Protein AF-A0A4Y4XNU8-F1 (afdb_monomer_lite)

Sequence (114 aa):
LEMPCKYNVHPRMVGTRMIPKKSDACMLHFYADEKPWKHFGYPYSKEWHQVAFKTSFDSLVFEDLVGKIETFTELNNHNKKSFFEFLNTRLNKKFLIQYVLFKVFKKLESFCLR

InterPro domains:
  IPR029044 Nucleotide-diphospho-sugar transferases [G3DSA:3.90.550.10] (1-60)
  IPR029044 Nucleotide-diphospho-sugar transferases [SSF53448] (2-52)

Secondary structure (DSSP, 8-state):
-PPPGGGSB-GGGBTBTTB-SGGG-S-B---TT--TTT-TTSTTHHHHHHHHTTSTTHHHHHHHHHHHHHHHHHHH---HHHHHHHHHHHS-HHHHHHHHHHHHHHHHHHHHT-

Structure (mmCIF, N/CA/C/O backbone):
data_AF-A0A4Y4XNU8-F1
#
_entry.id   AF-A0A4Y4XNU8-F1
#
loop_
_atom_site.group_PDB
_atom_site.id
_atom_site.type_symbol
_atom_site.label_atom_id
_atom_site.label_alt_id
_atom_site.label_comp_id
_atom_site.label_asym_id
_atom_site.label_entity_id
_atom_site.label_seq_id
_atom_site.pdbx_PDB_ins_code
_atom_site.Cartn_x
_atom_site.Cartn_y
_atom_site.Cartn_z
_atom_site.occupancy
_atom_site.B_iso_or_equiv
_atom_site.auth_seq_id
_atom_site.auth_comp_id
_atom_site.auth_asym_id
_atom_site.auth_atom_id
_atom_site.pdbx_PDB_model_num
ATOM 1 N N . LEU A 1 1 ? 17.653 -18.239 -21.115 1.00 81.06 1 LEU A N 1
ATOM 2 C CA . LEU A 1 1 ? 16.820 -17.068 -21.469 1.00 81.06 1 LEU A CA 1
ATOM 3 C C . LEU A 1 1 ? 16.877 -16.106 -20.290 1.00 81.06 1 LEU A C 1
ATOM 5 O O . LEU A 1 1 ? 16.626 -16.560 -19.180 1.00 81.06 1 LEU A O 1
ATOM 9 N N . GLU A 1 2 ? 17.238 -14.842 -20.497 1.00 88.75 2 GLU A N 1
ATOM 10 C CA . GLU A 1 2 ? 17.243 -13.834 -19.425 1.00 88.75 2 GLU A CA 1
ATOM 11 C C . GLU A 1 2 ? 15.947 -13.020 -19.458 1.00 88.75 2 GLU A C 1
ATOM 13 O O . GLU A 1 2 ? 15.485 -12.607 -20.523 1.00 88.75 2 GLU A O 1
ATOM 18 N N . MET A 1 3 ? 15.332 -12.818 -18.291 1.00 90.38 3 MET A N 1
ATOM 19 C CA . MET A 1 3 ? 14.084 -12.068 -18.179 1.00 90.38 3 MET A CA 1
ATOM 20 C C . MET A 1 3 ? 14.376 -10.560 -18.131 1.00 90.38 3 MET A C 1
ATOM 22 O O . MET A 1 3 ? 15.192 -10.133 -17.313 1.00 90.38 3 MET A O 1
ATOM 26 N N . PRO A 1 4 ? 13.691 -9.728 -18.939 1.00 92.94 4 PRO A N 1
ATOM 27 C CA . PRO A 1 4 ? 13.858 -8.280 -18.879 1.00 92.94 4 PRO A CA 1
ATOM 28 C C . PRO A 1 4 ? 13.557 -7.712 -17.485 1.00 92.94 4 PRO A C 1
ATOM 30 O O . PRO A 1 4 ? 12.560 -8.083 -16.861 1.00 92.94 4 PRO A O 1
ATOM 33 N N . CYS A 1 5 ? 14.356 -6.739 -17.035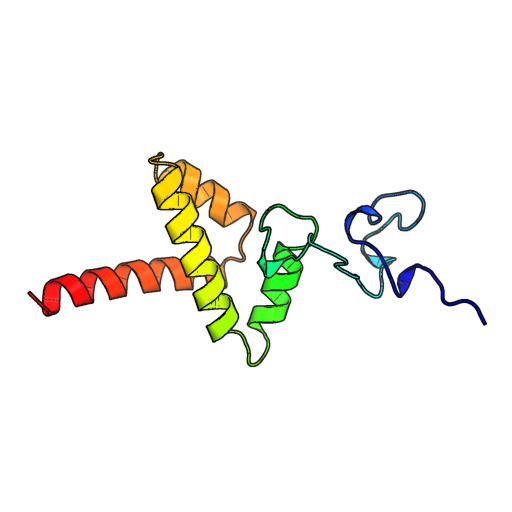 1.00 90.75 5 CYS A N 1
ATOM 3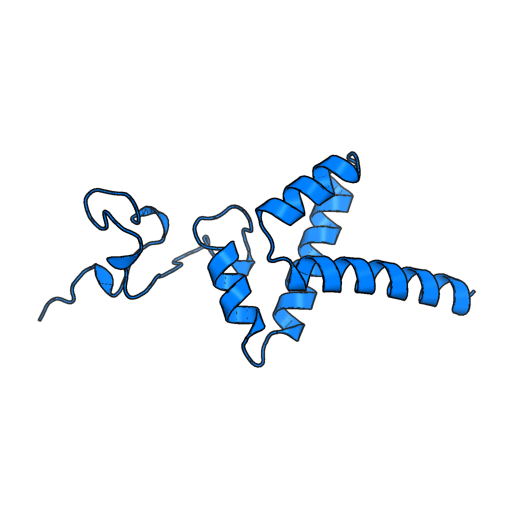4 C CA . CYS A 1 5 ? 14.235 -6.143 -15.698 1.00 90.75 5 CYS A CA 1
ATOM 35 C C . CYS A 1 5 ? 12.845 -5.552 -15.402 1.00 90.75 5 CYS A C 1
ATOM 37 O O . CYS A 1 5 ? 12.425 -5.537 -14.247 1.00 90.75 5 CYS A O 1
ATOM 39 N N . LYS A 1 6 ? 12.085 -5.147 -16.434 1.00 94.50 6 LYS A N 1
ATOM 40 C CA . LYS A 1 6 ? 10.708 -4.641 -16.303 1.00 94.50 6 LYS A CA 1
ATOM 41 C C . LYS A 1 6 ? 9.735 -5.606 -15.613 1.00 94.50 6 LYS A C 1
ATOM 43 O O . LYS A 1 6 ? 8.701 -5.158 -15.122 1.00 94.50 6 LYS A O 1
ATOM 48 N N . TYR A 1 7 ? 10.040 -6.903 -15.572 1.00 95.56 7 TYR A N 1
ATOM 49 C CA . TYR A 1 7 ? 9.217 -7.929 -14.919 1.00 95.56 7 TYR A CA 1
ATOM 50 C C . TYR A 1 7 ? 9.632 -8.230 -13.471 1.00 95.56 7 TYR A C 1
ATOM 52 O O . TYR A 1 7 ? 9.030 -9.086 -12.835 1.00 95.56 7 TYR A O 1
ATOM 60 N N . ASN A 1 8 ? 10.646 -7.546 -12.941 1.00 95.12 8 ASN A N 1
ATOM 61 C CA . ASN A 1 8 ? 11.122 -7.721 -11.570 1.00 95.12 8 ASN A CA 1
ATOM 62 C C . ASN A 1 8 ? 11.748 -6.409 -11.064 1.00 95.12 8 ASN A C 1
ATOM 64 O O . ASN A 1 8 ? 12.939 -6.332 -10.762 1.00 95.12 8 ASN A O 1
ATOM 68 N N . VAL A 1 9 ? 10.959 -5.331 -11.064 1.00 95.62 9 VAL A N 1
ATOM 69 C CA . VAL A 1 9 ? 11.457 -3.978 -10.796 1.00 95.62 9 VAL A CA 1
ATOM 70 C C . VAL A 1 9 ? 11.439 -3.692 -9.304 1.00 95.62 9 VAL A C 1
ATOM 72 O O . VAL A 1 9 ? 10.383 -3.685 -8.673 1.00 95.62 9 VAL A O 1
ATOM 75 N N . HIS A 1 10 ? 12.594 -3.356 -8.742 1.00 93.88 10 HIS A N 1
ATOM 76 C CA . HIS A 1 10 ? 12.628 -2.775 -7.409 1.00 93.88 10 HIS A CA 1
ATOM 77 C C . HIS A 1 10 ? 12.017 -1.355 -7.432 1.00 93.88 10 HIS A C 1
ATOM 79 O O . HIS A 1 10 ? 12.407 -0.560 -8.291 1.00 93.88 10 HIS A O 1
ATOM 85 N N . PRO A 1 11 ? 11.101 -0.984 -6.511 1.00 94.38 11 PRO A N 1
ATOM 86 C CA . PRO A 1 11 ? 10.356 0.280 -6.567 1.00 94.38 11 PRO A CA 1
ATOM 87 C C . PRO A 1 11 ? 11.210 1.547 -6.716 1.00 94.38 11 PRO A C 1
ATOM 89 O O . PRO A 1 11 ? 10.806 2.477 -7.413 1.00 94.38 11 PRO A O 1
ATOM 92 N N . ARG A 1 12 ? 12.413 1.579 -6.126 1.00 92.38 12 ARG A N 1
ATOM 93 C CA . ARG A 1 12 ? 13.354 2.712 -6.256 1.00 92.38 12 ARG A CA 1
ATOM 94 C C . ARG A 1 12 ? 13.988 2.858 -7.642 1.00 92.38 12 ARG A C 1
ATOM 96 O O . ARG A 1 12 ? 14.572 3.898 -7.921 1.00 92.38 12 ARG A O 1
ATOM 103 N N . MET A 1 13 ? 13.898 1.845 -8.502 1.00 94.56 13 MET A N 1
ATOM 104 C CA . MET A 1 13 ? 14.463 1.918 -9.852 1.00 94.56 13 MET A CA 1
ATOM 105 C C . MET A 1 13 ? 13.551 2.657 -10.825 1.00 94.56 13 MET A C 1
ATOM 107 O O . MET A 1 13 ? 14.011 3.049 -11.898 1.00 94.56 13 MET A O 1
ATOM 111 N N . VAL A 1 14 ? 12.282 2.874 -10.474 1.00 95.31 14 VAL A N 1
ATOM 112 C CA . VAL A 1 14 ? 11.371 3.636 -11.326 1.00 95.31 14 VAL A CA 1
ATOM 113 C C . VAL A 1 14 ? 11.731 5.121 -11.285 1.00 95.31 14 VAL A C 1
ATOM 115 O O . VAL A 1 14 ? 11.876 5.702 -10.214 1.00 95.31 14 VAL A O 1
ATOM 118 N N . GLY A 1 15 ? 11.863 5.732 -12.460 1.00 94.69 15 GLY A N 1
ATOM 119 C CA . GLY A 1 15 ? 12.390 7.085 -12.647 1.00 94.69 15 GLY A CA 1
ATOM 120 C C . GLY A 1 15 ? 13.911 7.135 -12.826 1.00 94.69 15 GLY A C 1
ATOM 121 O O . GLY A 1 15 ? 14.461 8.211 -13.041 1.00 94.69 15 GLY A O 1
ATOM 122 N N . THR A 1 16 ? 14.605 5.995 -12.757 1.00 95.19 16 THR A N 1
ATOM 123 C CA . THR A 1 16 ? 16.048 5.909 -13.043 1.00 95.19 16 THR A CA 1
ATOM 124 C C . THR A 1 16 ? 16.300 5.574 -14.512 1.00 95.19 16 THR A C 1
ATOM 126 O O . THR A 1 16 ? 15.383 5.219 -15.248 1.00 95.19 16 THR A O 1
ATOM 129 N N . ARG A 1 17 ? 17.568 5.587 -14.945 1.00 93.88 17 ARG A N 1
ATOM 130 C CA . ARG A 1 17 ? 17.956 5.169 -16.304 1.00 93.88 17 ARG A CA 1
ATOM 131 C C . ARG A 1 17 ? 17.484 3.751 -16.665 1.00 93.88 17 ARG A C 1
ATOM 133 O O . ARG A 1 17 ? 17.253 3.491 -17.840 1.00 93.88 17 ARG A O 1
ATOM 140 N N . MET A 1 18 ? 17.348 2.848 -15.688 1.00 91.50 18 MET A N 1
ATOM 141 C CA . MET A 1 18 ? 16.913 1.469 -15.950 1.00 91.50 18 MET A CA 1
ATOM 142 C C . MET A 1 18 ? 15.414 1.352 -16.228 1.00 91.50 18 MET A C 1
ATOM 144 O O . MET A 1 18 ? 15.022 0.540 -17.057 1.00 91.50 18 MET A O 1
ATOM 148 N N . ILE A 1 19 ? 14.587 2.148 -15.548 1.00 96.62 19 ILE A N 1
ATOM 149 C CA . ILE A 1 19 ? 13.129 2.186 -15.723 1.00 96.62 19 ILE A CA 1
ATOM 150 C C . ILE A 1 19 ? 12.721 3.667 -15.747 1.00 96.62 19 ILE A C 1
ATOM 152 O O . ILE A 1 19 ? 12.342 4.210 -14.707 1.00 96.62 19 ILE A O 1
ATOM 156 N N . PRO A 1 20 ? 12.849 4.359 -16.894 1.00 95.19 20 PRO A N 1
ATOM 157 C CA . PRO A 1 20 ? 12.694 5.815 -16.952 1.00 95.19 20 PRO A CA 1
ATOM 158 C C . PRO A 1 20 ? 11.278 6.289 -16.635 1.00 95.19 20 PRO A C 1
ATOM 160 O O . PRO A 1 20 ? 11.099 7.337 -16.012 1.00 95.19 20 PRO A O 1
ATOM 163 N N . LYS A 1 21 ? 10.261 5.526 -17.044 1.00 96.06 21 LYS A N 1
ATOM 164 C CA . LYS A 1 21 ? 8.854 5.864 -16.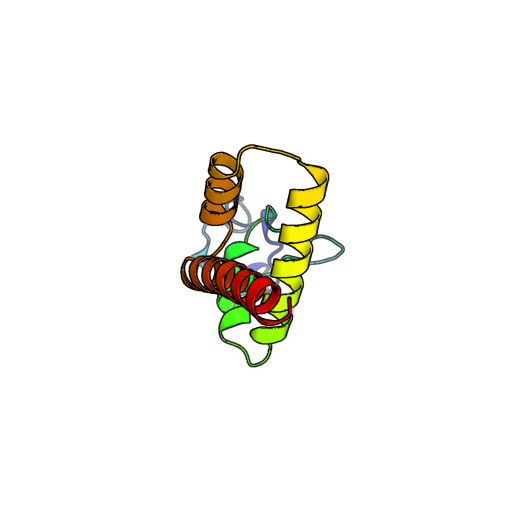821 1.00 96.06 21 LYS A CA 1
ATOM 165 C C . LYS A 1 21 ? 8.165 4.789 -15.996 1.00 96.06 21 LYS A C 1
ATOM 167 O O . LYS A 1 21 ? 8.480 3.606 -16.078 1.00 96.06 21 LYS A O 1
ATOM 172 N N . LYS A 1 22 ? 7.131 5.192 -15.253 1.00 93.62 22 LYS A N 1
ATOM 173 C CA . LYS A 1 22 ? 6.261 4.259 -14.516 1.00 93.62 22 LYS A CA 1
ATOM 174 C C . LYS A 1 22 ? 5.606 3.218 -15.431 1.00 93.62 22 LYS A C 1
ATOM 176 O O . LYS A 1 22 ? 5.444 2.080 -15.014 1.00 93.62 22 LYS A O 1
ATOM 181 N N . SER A 1 23 ? 5.282 3.591 -16.671 1.00 95.12 23 SER A N 1
ATOM 182 C CA . SER A 1 23 ? 4.748 2.683 -17.698 1.00 95.12 23 SER A CA 1
ATOM 183 C C . SER A 1 23 ? 5.716 1.575 -18.112 1.00 95.12 23 SER A C 1
ATOM 185 O O . SER A 1 23 ? 5.283 0.579 -18.683 1.00 95.12 23 SER A O 1
ATOM 187 N N . ASP A 1 24 ? 7.011 1.744 -17.843 1.00 95.69 24 ASP A N 1
ATOM 188 C CA . ASP A 1 24 ? 8.046 0.809 -18.279 1.00 95.69 24 ASP A CA 1
ATOM 189 C C . ASP A 1 24 ? 8.216 -0.348 -17.280 1.00 95.69 24 ASP A C 1
ATOM 191 O O . ASP A 1 24 ? 8.830 -1.359 -17.613 1.00 95.69 24 ASP A O 1
ATOM 195 N N . ALA A 1 25 ? 7.649 -0.233 -16.071 1.00 96.50 25 ALA A N 1
ATOM 196 C CA . ALA A 1 25 ? 7.593 -1.307 -15.084 1.00 96.50 25 ALA A CA 1
ATOM 197 C C . ALA A 1 25 ? 6.322 -2.150 -15.268 1.00 96.50 25 ALA A C 1
ATOM 199 O O . ALA A 1 25 ? 5.208 -1.654 -15.120 1.00 96.50 25 ALA A O 1
ATOM 200 N N . CYS A 1 26 ? 6.489 -3.447 -15.529 1.00 95.31 26 CYS A N 1
ATOM 201 C CA . CYS A 1 26 ? 5.381 -4.401 -15.604 1.00 95.31 26 CYS A CA 1
ATOM 202 C C . CYS A 1 26 ? 5.040 -4.993 -14.229 1.00 95.31 26 CYS A C 1
ATOM 204 O O . CYS A 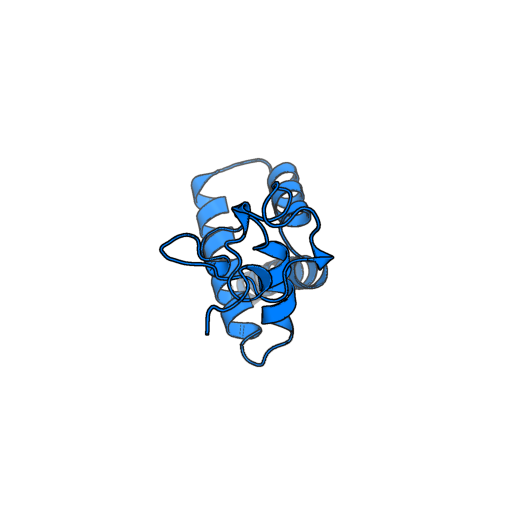1 26 ? 3.876 -5.260 -13.940 1.00 95.31 26 CYS A O 1
ATOM 206 N N . MET A 1 27 ? 6.050 -5.220 -13.388 1.00 95.44 27 MET A N 1
ATOM 207 C CA . MET A 1 27 ? 5.886 -5.803 -12.058 1.00 95.44 27 MET A CA 1
ATOM 208 C C . MET A 1 27 ? 6.848 -5.142 -11.077 1.00 95.44 27 MET A C 1
ATOM 210 O O . MET A 1 27 ? 8.040 -5.014 -11.358 1.00 95.44 27 MET A O 1
ATOM 214 N N . LEU A 1 28 ? 6.319 -4.759 -9.914 1.00 95.75 28 LEU A N 1
ATOM 215 C CA . LEU A 1 28 ? 7.109 -4.274 -8.790 1.00 95.75 28 LEU A CA 1
ATOM 216 C C . LEU A 1 28 ? 7.402 -5.420 -7.825 1.00 95.75 28 LEU A C 1
ATOM 218 O O . LEU A 1 28 ? 6.486 -6.119 -7.391 1.00 95.75 28 LEU A O 1
ATOM 222 N N . HIS A 1 29 ? 8.664 -5.561 -7.443 1.00 94.69 29 HIS A N 1
ATOM 223 C CA . HIS A 1 29 ? 9.107 -6.510 -6.435 1.00 94.69 29 HIS A CA 1
ATOM 224 C C . HIS A 1 29 ? 9.588 -5.764 -5.188 1.00 94.69 29 HIS A C 1
ATOM 226 O O . HIS A 1 29 ? 10.678 -5.195 -5.142 1.00 94.69 29 HIS A O 1
ATOM 232 N N . PHE A 1 30 ? 8.752 -5.789 -4.151 1.00 93.75 30 PHE A N 1
ATOM 233 C CA . PHE A 1 30 ? 9.074 -5.272 -2.822 1.00 93.75 30 PHE A CA 1
ATOM 234 C C . PHE A 1 30 ? 9.898 -6.319 -2.050 1.00 93.75 30 PHE A C 1
ATOM 236 O O . PHE A 1 30 ? 9.325 -7.145 -1.330 1.00 93.75 30 PHE A O 1
ATOM 243 N N . TYR A 1 31 ? 11.222 -6.354 -2.241 1.00 86.44 31 TYR A N 1
ATOM 244 C CA . TYR A 1 31 ? 12.107 -7.330 -1.581 1.00 86.44 31 TYR A CA 1
ATOM 245 C C . TYR A 1 31 ? 12.506 -6.890 -0.156 1.00 86.44 31 TYR A C 1
ATOM 247 O O . TYR A 1 31 ? 12.380 -5.723 0.206 1.00 86.44 31 TYR A O 1
ATOM 255 N N . ALA A 1 32 ? 12.950 -7.851 0.668 1.00 86.88 32 ALA A N 1
ATOM 256 C CA . ALA A 1 32 ? 13.403 -7.639 2.053 1.00 86.88 32 ALA A CA 1
ATOM 257 C C . ALA A 1 32 ? 12.387 -6.881 2.936 1.00 86.88 32 ALA A C 1
ATOM 259 O O . ALA A 1 32 ? 11.182 -7.150 2.851 1.00 86.88 32 ALA A O 1
ATOM 260 N N . ASP A 1 33 ? 12.874 -5.987 3.799 1.00 85.38 33 ASP A N 1
ATOM 261 C CA . ASP A 1 33 ? 12.089 -5.249 4.792 1.00 85.38 33 ASP A CA 1
ATOM 262 C C . ASP A 1 33 ? 11.304 -4.074 4.220 1.00 85.38 33 ASP A C 1
ATOM 264 O O . ASP A 1 33 ? 10.418 -3.548 4.889 1.00 85.38 33 ASP A O 1
ATOM 268 N N . GLU A 1 34 ? 11.543 -3.712 2.961 1.00 84.44 34 GLU A N 1
ATOM 269 C CA . GLU A 1 34 ? 10.912 -2.580 2.281 1.00 84.44 34 GLU A CA 1
ATOM 270 C C . GLU A 1 34 ? 9.486 -2.922 1.813 1.00 84.44 34 GLU A C 1
ATOM 272 O O . GLU A 1 34 ? 9.086 -2.722 0.664 1.00 84.44 34 GLU A O 1
ATOM 277 N N . LYS A 1 35 ? 8.699 -3.494 2.729 1.00 89.62 35 LYS A N 1
ATOM 278 C CA . LYS A 1 35 ? 7.336 -3.935 2.477 1.00 89.62 35 LYS A CA 1
ATOM 279 C C . LYS A 1 35 ? 6.368 -2.755 2.524 1.00 89.62 35 LYS A C 1
ATOM 281 O O . LYS A 1 35 ? 6.365 -2.002 3.504 1.00 89.62 35 LYS A O 1
ATOM 286 N N . PRO A 1 36 ? 5.474 -2.628 1.533 1.00 88.25 36 PRO A N 1
ATOM 287 C CA . PRO A 1 36 ? 4.562 -1.497 1.452 1.00 88.25 36 PRO A CA 1
ATOM 288 C C . PRO A 1 36 ? 3.547 -1.483 2.597 1.00 88.25 36 PRO A C 1
ATOM 290 O O . PRO A 1 36 ? 3.223 -0.406 3.089 1.00 88.25 36 PRO A O 1
ATOM 293 N N . TRP A 1 37 ? 3.146 -2.658 3.097 1.00 84.75 37 TRP A N 1
ATOM 294 C CA . TRP A 1 37 ? 2.317 -2.777 4.298 1.00 84.75 37 TRP A CA 1
ATOM 295 C C . TRP A 1 37 ? 3.052 -2.364 5.578 1.00 84.75 37 TRP A C 1
ATOM 297 O O . TRP A 1 37 ? 2.403 -1.988 6.541 1.00 84.75 37 TRP A O 1
ATOM 307 N N . LYS A 1 38 ? 4.392 -2.382 5.623 1.00 83.12 38 LYS A N 1
ATOM 308 C CA . LYS A 1 38 ? 5.172 -1.922 6.788 1.00 83.12 38 LYS A CA 1
ATOM 309 C C . LYS A 1 38 ? 5.467 -0.419 6.750 1.00 83.12 38 LYS A C 1
ATOM 311 O O . LYS A 1 38 ? 5.467 0.226 7.795 1.00 83.12 38 LYS A O 1
ATOM 316 N N . HIS A 1 39 ? 5.707 0.142 5.562 1.00 80.75 39 HIS A N 1
ATOM 317 C CA . HIS A 1 39 ? 6.241 1.497 5.398 1.00 80.75 39 HIS A CA 1
ATOM 318 C C . HIS A 1 39 ? 5.380 2.363 4.465 1.00 80.75 39 HIS A C 1
ATOM 320 O O . HIS A 1 39 ? 5.572 2.382 3.249 1.00 80.75 39 HIS A O 1
ATOM 326 N N . PHE A 1 40 ? 4.492 3.188 5.031 1.00 74.88 40 PHE A N 1
ATOM 327 C CA . PHE A 1 40 ? 3.634 4.111 4.264 1.00 74.88 40 PHE A CA 1
ATOM 328 C C . PHE A 1 40 ? 4.393 5.129 3.407 1.00 74.88 40 PHE A C 1
ATOM 330 O O . PHE A 1 40 ? 3.843 5.667 2.447 1.00 74.88 40 PHE A O 1
ATOM 337 N N . GLY A 1 41 ? 5.627 5.457 3.794 1.00 76.69 41 GLY A N 1
ATOM 338 C CA . GLY A 1 41 ? 6.457 6.421 3.076 1.00 76.69 41 GLY A CA 1
ATOM 339 C C . GLY A 1 41 ? 7.316 5.835 1.971 1.00 76.69 41 GLY A C 1
ATOM 340 O O . GLY A 1 41 ? 7.969 6.594 1.260 1.00 76.69 41 GLY A O 1
ATOM 341 N N . TYR A 1 42 ? 7.319 4.515 1.825 1.00 87.12 42 TYR A N 1
ATOM 342 C CA . TYR A 1 42 ? 8.133 3.848 0.828 1.00 87.12 42 TYR A CA 1
ATOM 343 C C . TYR A 1 42 ? 7.536 4.025 -0.589 1.00 87.12 42 TYR A C 1
ATOM 345 O O . TYR A 1 42 ? 6.310 4.140 -0.725 1.00 87.12 42 TYR A O 1
ATOM 353 N N . PRO A 1 43 ? 8.362 4.100 -1.656 1.00 89.75 43 PRO A N 1
ATOM 354 C CA . PRO A 1 43 ? 7.868 4.228 -3.023 1.00 89.75 43 PRO A CA 1
ATOM 355 C C . PRO A 1 43 ? 6.821 3.166 -3.363 1.00 89.75 43 PRO A C 1
ATOM 357 O O . PRO A 1 43 ? 6.988 1.993 -3.042 1.00 89.75 43 PRO A O 1
ATOM 360 N N . TYR A 1 44 ? 5.750 3.581 -4.039 1.00 91.06 44 TYR A N 1
ATOM 361 C CA . TYR A 1 44 ? 4.635 2.721 -4.451 1.00 91.06 44 TYR A CA 1
ATOM 362 C C . TYR A 1 44 ? 3.821 2.073 -3.320 1.00 91.06 44 TYR A C 1
ATOM 364 O O . TYR A 1 44 ? 2.898 1.308 -3.608 1.00 91.06 44 TYR A O 1
ATOM 372 N N . SER A 1 45 ? 4.068 2.402 -2.044 1.00 88.00 45 SER A N 1
ATOM 373 C CA . SER A 1 45 ? 3.231 1.909 -0.943 1.00 88.00 45 SER A CA 1
ATOM 374 C C . SER A 1 45 ? 1.777 2.333 -1.103 1.00 88.00 45 SER A C 1
ATOM 376 O O . SER A 1 45 ? 0.873 1.532 -0.888 1.00 88.00 45 SER A O 1
ATOM 378 N N . LYS A 1 46 ? 1.516 3.572 -1.531 1.00 86.38 46 LYS A N 1
ATOM 379 C CA . LYS A 1 46 ? 0.149 4.061 -1.761 1.00 86.38 46 LYS A CA 1
ATOM 380 C C . LYS A 1 46 ? -0.584 3.226 -2.813 1.00 86.38 46 LYS A C 1
ATOM 382 O O . LYS A 1 46 ? -1.714 2.803 -2.574 1.00 86.38 46 LYS A O 1
ATOM 387 N N . GLU A 1 47 ? 0.053 2.975 -3.951 1.00 89.62 47 GLU A N 1
ATOM 388 C CA . GLU A 1 47 ? -0.481 2.139 -5.026 1.00 89.62 47 GLU A CA 1
ATOM 389 C C . GLU A 1 47 ? -0.698 0.697 -4.573 1.00 89.62 47 GLU A C 1
ATOM 391 O O . GLU A 1 47 ? -1.742 0.119 -4.872 1.00 89.62 47 GLU A O 1
ATOM 396 N N . TRP A 1 48 ? 0.236 0.135 -3.803 1.00 91.06 48 TRP A N 1
ATOM 397 C CA . TRP A 1 48 ? 0.082 -1.208 -3.255 1.00 91.06 48 TRP A CA 1
ATOM 398 C C . TRP A 1 48 ? -1.170 -1.311 -2.377 1.00 91.06 48 TRP A C 1
ATOM 400 O O . TRP A 1 48 ? -2.001 -2.184 -2.612 1.00 91.06 48 TRP A O 1
ATOM 410 N N . HIS A 1 49 ? -1.382 -0.367 -1.449 1.00 86.56 49 HIS A N 1
ATOM 411 C CA . HIS A 1 49 ? -2.597 -0.349 -0.626 1.00 86.56 49 HIS A CA 1
ATOM 412 C C . HIS A 1 49 ? -3.858 -0.188 -1.483 1.00 86.56 49 HIS A C 1
ATOM 414 O O . HIS A 1 49 ? -4.847 -0.879 -1.261 1.00 86.56 49 HIS A O 1
ATOM 420 N N . GLN A 1 50 ? -3.841 0.689 -2.494 1.00 88.12 50 GLN A N 1
ATOM 421 C CA . GLN A 1 50 ? -4.979 0.862 -3.407 1.00 88.12 50 GLN A CA 1
ATOM 422 C C . GLN A 1 50 ? -5.372 -0.431 -4.127 1.00 88.12 50 GLN A C 1
ATOM 424 O O . GLN A 1 50 ? -6.561 -0.640 -4.367 1.00 88.12 50 GLN A O 1
ATOM 429 N N . VAL A 1 51 ? -4.399 -1.268 -4.487 1.00 90.88 51 VAL A N 1
ATOM 430 C CA . VAL A 1 51 ? -4.654 -2.585 -5.080 1.00 90.88 51 VAL A CA 1
ATOM 431 C C . VAL A 1 51 ? -5.123 -3.570 -4.012 1.00 90.88 51 VAL A C 1
ATOM 433 O O . VAL A 1 51 ? -6.116 -4.256 -4.233 1.00 90.88 51 VAL A O 1
ATOM 436 N N . ALA A 1 52 ? -4.489 -3.593 -2.838 1.00 89.75 52 ALA A N 1
ATOM 437 C CA . ALA A 1 52 ? -4.838 -4.499 -1.745 1.00 89.75 52 ALA A CA 1
ATOM 438 C C . ALA A 1 52 ? -6.295 -4.319 -1.267 1.00 89.75 52 ALA A C 1
ATOM 440 O O . ALA A 1 52 ? -7.004 -5.304 -1.079 1.00 89.75 52 ALA A O 1
ATOM 441 N N . PHE A 1 53 ? -6.796 -3.078 -1.209 1.00 87.06 53 PHE A N 1
ATOM 442 C CA . PHE A 1 53 ? -8.200 -2.754 -0.892 1.00 87.06 53 PHE A CA 1
ATOM 443 C C . PHE A 1 53 ? -9.232 -3.208 -1.937 1.00 87.06 53 PHE A C 1
ATOM 445 O O . PHE A 1 53 ? -10.432 -3.027 -1.730 1.00 87.06 53 PHE A O 1
ATOM 452 N N . LYS A 1 54 ? -8.790 -3.733 -3.083 1.00 90.00 54 LYS A N 1
ATOM 453 C CA . LYS A 1 54 ? -9.660 -4.340 -4.103 1.00 90.00 54 LYS A CA 1
ATOM 454 C C . LYS A 1 54 ? -9.656 -5.868 -4.038 1.00 90.00 54 LYS A C 1
ATOM 456 O O . LYS A 1 54 ? -10.298 -6.504 -4.865 1.00 90.00 54 LYS A O 1
ATOM 461 N N . THR A 1 55 ? -8.903 -6.449 -3.108 1.00 91.56 55 THR A N 1
ATOM 462 C CA . THR A 1 55 ? -8.822 -7.898 -2.901 1.00 91.56 55 THR A CA 1
ATOM 463 C C . THR A 1 55 ? -9.739 -8.330 -1.759 1.00 91.56 55 THR A C 1
ATOM 465 O O . THR A 1 55 ? -10.247 -7.493 -1.019 1.00 91.56 55 THR A O 1
ATOM 468 N N . SER A 1 56 ? -9.895 -9.640 -1.562 1.00 94.31 56 SER A N 1
ATOM 469 C CA . SER A 1 56 ? -10.591 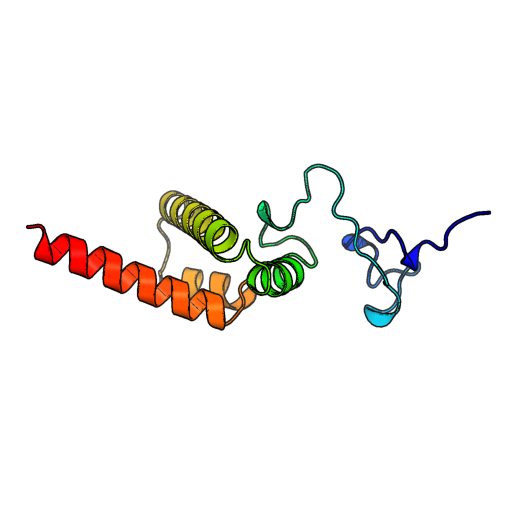-10.217 -0.403 1.00 94.31 56 SER A CA 1
ATOM 470 C C . SER A 1 56 ? -9.883 -9.978 0.939 1.00 94.31 56 SER A C 1
ATOM 472 O O . SER A 1 56 ? -10.409 -10.361 1.977 1.00 94.31 56 SER A O 1
ATOM 474 N N . PHE A 1 57 ? -8.686 -9.384 0.934 1.00 89.88 57 PHE A N 1
ATOM 475 C CA . PHE A 1 57 ? -7.919 -9.052 2.138 1.00 89.88 57 PHE A CA 1
ATOM 476 C C . PHE A 1 57 ? -8.132 -7.606 2.607 1.00 89.88 57 PHE A C 1
ATOM 478 O O . PHE A 1 57 ? -7.388 -7.125 3.459 1.00 89.88 57 PHE A O 1
ATOM 485 N N . ASP A 1 58 ? -9.112 -6.891 2.053 1.00 88.00 58 ASP A N 1
ATOM 486 C CA . ASP A 1 58 ? -9.363 -5.477 2.345 1.00 88.00 58 ASP A CA 1
ATOM 487 C C . ASP A 1 58 ? -9.497 -5.167 3.845 1.00 88.00 58 ASP A C 1
ATOM 489 O O . ASP A 1 58 ? -8.965 -4.163 4.314 1.00 88.00 58 ASP A O 1
ATOM 493 N N . SER A 1 59 ? -10.144 -6.056 4.594 1.00 89.31 59 SER A N 1
ATOM 494 C CA . SER A 1 59 ? -10.411 -5.915 6.024 1.00 89.31 59 SER A CA 1
ATOM 495 C C . SER A 1 59 ? -9.133 -6.080 6.848 1.00 89.31 59 SER A C 1
ATOM 497 O O . SER A 1 59 ? -8.836 -5.242 7.693 1.00 89.31 59 SER A O 1
ATOM 499 N N . LEU A 1 60 ? -8.297 -7.072 6.520 1.00 90.31 60 LEU A N 1
ATOM 500 C CA . LEU A 1 60 ? -6.994 -7.253 7.172 1.00 90.31 60 LEU A CA 1
ATOM 501 C C . LEU A 1 60 ? -6.054 -6.079 6.890 1.00 90.31 60 LEU A C 1
ATOM 503 O O . LEU A 1 60 ? -5.345 -5.611 7.777 1.00 90.31 60 LEU A O 1
ATOM 507 N N . VAL A 1 61 ? -6.064 -5.578 5.652 1.00 87.56 61 VAL A N 1
ATOM 508 C CA . VAL A 1 61 ? -5.300 -4.380 5.288 1.00 87.56 61 VAL A CA 1
ATOM 509 C C . VAL A 1 61 ? -5.828 -3.182 6.070 1.00 87.56 61 VAL A C 1
ATOM 511 O O . VAL A 1 61 ? -5.038 -2.395 6.577 1.00 87.56 61 VAL A O 1
ATOM 514 N N . PHE A 1 62 ? -7.147 -3.036 6.204 1.00 87.75 62 PHE A N 1
ATOM 515 C CA . PHE A 1 62 ? -7.733 -1.956 6.989 1.00 87.75 62 PHE A CA 1
ATOM 516 C C . PHE A 1 62 ? -7.253 -1.986 8.444 1.00 87.75 62 PHE A C 1
ATOM 518 O O . PHE A 1 62 ? -6.737 -0.977 8.927 1.00 87.75 62 PHE A O 1
ATOM 525 N N . GLU A 1 63 ? -7.373 -3.132 9.111 1.00 89.50 63 GLU A N 1
ATOM 526 C CA . GLU A 1 63 ? -6.975 -3.331 10.509 1.00 89.50 63 GLU A CA 1
ATOM 527 C C . GLU A 1 63 ? -5.483 -3.062 10.733 1.00 89.50 63 GLU A C 1
ATOM 529 O O . GLU A 1 63 ? -5.122 -2.306 11.638 1.00 89.50 63 GLU A O 1
ATOM 534 N N . ASP A 1 64 ? -4.615 -3.599 9.871 1.00 87.56 64 ASP A N 1
ATOM 535 C CA . ASP A 1 64 ? -3.167 -3.379 9.947 1.00 87.56 64 ASP A CA 1
ATOM 536 C C . ASP A 1 64 ? -2.808 -1.891 9.801 1.00 87.56 64 ASP A C 1
ATOM 538 O O . ASP A 1 64 ? -1.996 -1.356 10.566 1.00 87.56 64 ASP A O 1
ATOM 542 N N . LEU A 1 65 ? -3.446 -1.182 8.862 1.00 85.00 65 LEU A N 1
ATOM 543 C CA . LEU A 1 65 ? -3.200 0.249 8.685 1.00 85.00 65 LEU A CA 1
ATOM 544 C C . LEU A 1 65 ? -3.740 1.071 9.860 1.00 85.00 65 LEU A C 1
ATOM 546 O O . LEU A 1 65 ? -3.057 2.001 10.291 1.00 85.00 65 LEU A O 1
ATOM 550 N N . VAL A 1 66 ? -4.920 0.741 10.396 1.00 87.94 66 VAL A N 1
ATOM 551 C CA . VAL A 1 66 ? -5.469 1.382 11.604 1.00 87.94 66 VAL A CA 1
ATOM 552 C C . VAL A 1 66 ? -4.494 1.233 12.767 1.00 87.94 66 VAL A C 1
ATOM 554 O O . VAL A 1 66 ? -4.138 2.243 13.373 1.00 87.94 66 VAL A O 1
ATOM 557 N N . GLY A 1 67 ? -4.013 0.015 13.034 1.00 87.62 67 GLY A N 1
ATOM 558 C CA . GLY A 1 67 ? -3.079 -0.255 14.127 1.00 87.62 67 GLY A CA 1
ATOM 559 C C . GLY A 1 67 ? -1.812 0.590 14.018 1.00 87.62 67 GLY A C 1
ATOM 560 O O . GLY A 1 67 ? -1.438 1.279 14.964 1.00 87.62 67 GLY A O 1
ATOM 561 N N . LYS A 1 68 ? -1.202 0.651 12.829 1.00 84.12 68 LYS A N 1
ATOM 562 C CA . LYS A 1 68 ? -0.002 1.473 12.614 1.00 84.12 68 LYS A CA 1
ATOM 563 C C . LYS A 1 68 ? -0.247 2.971 12.781 1.00 84.12 68 LYS A C 1
ATOM 565 O O . LYS A 1 68 ? 0.621 3.682 13.286 1.00 84.12 68 LYS A O 1
ATOM 570 N N . ILE A 1 69 ? -1.396 3.465 12.327 1.00 84.06 69 ILE A N 1
ATOM 571 C CA . ILE A 1 69 ? -1.790 4.871 12.480 1.00 84.06 69 ILE A CA 1
ATOM 572 C C . ILE A 1 69 ? -1.991 5.196 13.963 1.00 84.06 69 ILE A C 1
ATOM 574 O O . ILE A 1 69 ? -1.525 6.246 14.411 1.00 84.06 69 ILE A O 1
ATOM 578 N N . GLU A 1 70 ? -2.641 4.313 14.726 1.00 84.38 70 GLU A N 1
ATOM 579 C CA . GLU A 1 70 ? -2.817 4.473 16.174 1.00 84.38 70 GLU A CA 1
ATOM 580 C C . GLU A 1 70 ? -1.450 4.480 16.887 1.00 84.38 70 GLU A C 1
ATOM 582 O O . GLU A 1 70 ? -1.158 5.460 17.573 1.00 84.38 70 GLU A O 1
ATOM 587 N N . THR A 1 71 ? -0.547 3.534 16.593 1.00 83.31 71 THR A N 1
ATOM 588 C CA . THR A 1 71 ? 0.831 3.533 17.132 1.00 83.31 71 THR A CA 1
ATOM 589 C C . THR A 1 71 ? 1.595 4.815 16.789 1.00 83.31 71 THR A C 1
ATOM 591 O O . THR A 1 71 ? 2.245 5.411 17.645 1.00 83.31 71 THR A O 1
ATOM 594 N N . PHE A 1 72 ? 1.515 5.290 15.542 1.00 76.75 72 PHE A N 1
ATOM 595 C CA . PHE A 1 72 ? 2.183 6.531 15.142 1.00 76.75 72 PHE A CA 1
ATOM 596 C C . PHE A 1 72 ? 1.607 7.759 15.860 1.00 76.75 72 PHE A C 1
ATOM 598 O O . PHE A 1 72 ? 2.351 8.689 16.172 1.00 76.75 72 PHE A O 1
ATOM 605 N N . THR A 1 73 ? 0.293 7.778 16.108 1.00 73.88 73 THR A N 1
ATOM 606 C CA . THR A 1 73 ? -0.389 8.872 16.816 1.00 73.88 73 THR A CA 1
ATOM 607 C C . THR A 1 73 ? 0.028 8.916 18.284 1.00 73.88 73 THR A C 1
ATOM 609 O O . THR A 1 73 ? 0.323 9.997 18.794 1.00 73.88 73 THR A O 1
ATOM 612 N N . GLU A 1 74 ? 0.086 7.757 18.943 1.00 70.06 74 GLU A N 1
ATOM 613 C CA . GLU A 1 74 ? 0.511 7.620 20.342 1.00 70.06 74 GLU A CA 1
ATOM 614 C C . GLU A 1 74 ? 1.951 8.097 20.548 1.00 70.06 74 GLU A C 1
ATOM 616 O O . GLU A 1 74 ? 2.229 8.823 21.500 1.00 70.06 74 GLU A O 1
ATOM 621 N N . LEU A 1 75 ? 2.848 7.766 19.615 1.00 61.12 75 LEU A N 1
ATOM 622 C CA . LEU A 1 75 ? 4.255 8.163 19.680 1.00 61.12 75 LEU A CA 1
ATOM 623 C C . LEU A 1 75 ? 4.489 9.658 19.414 1.00 61.12 75 LEU A C 1
ATOM 625 O O . LEU A 1 75 ? 5.473 10.204 19.906 1.00 61.12 75 LEU A O 1
ATOM 629 N N . ASN A 1 76 ? 3.630 10.324 18.633 1.00 61.41 76 ASN A N 1
ATOM 630 C CA . ASN A 1 76 ? 3.925 11.670 18.133 1.00 61.41 76 ASN A CA 1
ATOM 631 C C . ASN A 1 76 ? 3.198 12.826 18.823 1.00 61.41 76 ASN A C 1
ATOM 633 O O . ASN A 1 76 ? 3.555 13.952 18.529 1.00 61.41 76 ASN A O 1
ATOM 637 N N . ASN A 1 77 ? 2.214 12.620 19.706 1.00 58.00 77 ASN A N 1
ATOM 638 C CA . ASN A 1 77 ? 1.548 13.674 20.509 1.00 58.00 77 ASN A CA 1
ATOM 639 C C . ASN A 1 77 ? 1.285 15.030 19.789 1.00 58.00 77 ASN A C 1
ATOM 641 O O . ASN A 1 77 ? 1.350 16.106 20.388 1.00 58.00 77 ASN A O 1
ATOM 645 N N . HIS A 1 78 ? 1.032 14.998 18.475 1.00 60.94 78 HIS A N 1
ATOM 646 C CA . HIS A 1 78 ? 1.117 16.172 17.607 1.00 60.94 78 HIS A CA 1
ATOM 647 C C . HIS A 1 78 ? -0.235 16.562 17.010 1.00 60.94 78 HIS A C 1
ATOM 649 O O . HIS A 1 78 ? -1.170 15.771 16.882 1.00 60.94 78 HIS A O 1
ATOM 655 N N . ASN A 1 79 ? -0.293 17.843 16.644 1.00 73.88 79 ASN A N 1
ATOM 656 C CA . ASN A 1 79 ? -1.386 18.550 15.991 1.00 73.88 79 ASN A CA 1
ATOM 657 C C . ASN A 1 79 ? -2.203 17.656 15.032 1.00 73.88 79 ASN A C 1
ATOM 659 O O . ASN A 1 79 ? -1.720 17.202 13.995 1.00 73.88 79 ASN A O 1
ATOM 663 N N . LYS A 1 80 ? -3.490 17.463 15.352 1.00 76.06 80 LYS A N 1
ATOM 664 C CA . LYS A 1 80 ? -4.420 16.621 14.579 1.00 76.06 80 LYS A CA 1
ATOM 665 C C . LYS A 1 80 ? -4.495 17.011 13.097 1.00 76.06 80 LYS A C 1
ATOM 667 O O . LYS A 1 80 ? -4.708 16.140 12.257 1.00 76.06 80 LYS A O 1
ATOM 672 N N . LYS A 1 81 ? -4.309 18.297 12.771 1.00 80.38 81 LYS A N 1
ATOM 673 C CA . LYS A 1 81 ? -4.340 18.800 11.391 1.00 80.38 81 LYS A CA 1
ATOM 674 C C . LYS A 1 81 ? -3.147 18.295 10.580 1.00 80.38 81 LYS A C 1
ATOM 676 O O . LYS A 1 81 ? -3.356 17.707 9.524 1.00 80.38 81 LYS A O 1
ATOM 681 N N . SER A 1 82 ? -1.923 18.466 11.085 1.00 76.62 82 SER A N 1
ATOM 682 C CA . SER A 1 82 ? -0.715 18.023 10.373 1.00 76.62 82 SER A CA 1
ATOM 683 C C . SER A 1 82 ? -0.682 16.503 10.220 1.00 76.62 82 SER A C 1
ATOM 685 O O . SER A 1 82 ? -0.256 15.990 9.187 1.00 76.62 82 SER A O 1
ATOM 687 N N . PHE A 1 83 ? -1.205 15.773 11.208 1.00 79.00 83 PHE A N 1
ATOM 688 C CA . PHE A 1 83 ? -1.350 14.328 11.101 1.00 79.00 83 PHE A CA 1
ATOM 689 C C . PHE A 1 83 ? -2.350 13.920 10.014 1.00 79.00 83 PHE A C 1
ATOM 691 O O . PHE A 1 83 ? -2.055 13.055 9.192 1.00 79.00 83 PHE A O 1
ATOM 698 N N . PHE A 1 84 ? -3.514 14.568 9.955 1.00 81.56 84 PHE A N 1
ATOM 699 C CA . PHE A 1 84 ? -4.486 14.292 8.901 1.00 81.56 84 PHE A CA 1
ATOM 700 C C . PHE A 1 84 ? -3.944 14.641 7.507 1.00 81.56 84 PHE A C 1
ATOM 702 O O . PHE A 1 84 ? -4.137 13.875 6.564 1.00 81.56 84 PHE A O 1
ATOM 709 N N . GLU A 1 85 ? -3.213 15.749 7.368 1.00 83.56 85 GLU A N 1
ATOM 710 C CA . GLU A 1 85 ? -2.526 16.117 6.124 1.00 83.56 85 GLU A CA 1
ATOM 711 C C . GLU A 1 85 ? -1.488 15.059 5.722 1.00 83.56 85 GLU A C 1
ATOM 713 O O . GLU A 1 85 ? -1.476 14.610 4.572 1.00 83.56 85 GLU A O 1
ATOM 718 N N . PHE A 1 86 ? -0.686 14.573 6.675 1.00 79.88 86 PHE A N 1
ATOM 719 C CA . PHE A 1 86 ? 0.245 13.464 6.460 1.00 79.88 86 PHE A CA 1
ATOM 720 C C . PHE A 1 86 ? -0.479 12.212 5.947 1.00 79.88 86 PHE A C 1
ATOM 722 O O . PHE A 1 86 ? -0.094 11.658 4.913 1.00 79.88 86 PHE A O 1
ATOM 729 N N . LEU A 1 87 ? -1.565 11.802 6.604 1.00 80.38 87 LEU A N 1
ATOM 730 C CA . LEU A 1 87 ? -2.378 10.658 6.188 1.00 80.38 87 LEU A CA 1
ATOM 731 C C . LEU A 1 87 ? -2.965 10.854 4.782 1.00 80.38 87 LEU A C 1
ATOM 733 O O . LEU A 1 87 ? -2.878 9.951 3.951 1.00 80.38 87 LEU A O 1
ATOM 737 N N . ASN A 1 88 ? -3.490 12.040 4.474 1.00 82.94 88 ASN A N 1
ATOM 738 C CA . ASN A 1 88 ? -4.101 12.357 3.182 1.00 82.94 88 ASN A CA 1
ATOM 739 C C . ASN A 1 88 ? -3.107 12.276 2.008 1.00 82.94 88 ASN A C 1
ATOM 741 O O . ASN A 1 88 ? -3.477 11.881 0.899 1.00 82.94 88 ASN A O 1
ATOM 745 N N . THR A 1 89 ? -1.828 12.596 2.231 1.00 80.25 89 THR A N 1
ATOM 746 C CA . THR A 1 89 ? -0.807 12.451 1.177 1.00 80.25 89 THR A CA 1
ATOM 747 C C . THR A 1 89 ? -0.504 10.982 0.862 1.00 80.25 89 THR A C 1
ATOM 749 O O . THR A 1 89 ? -0.335 10.618 -0.309 1.00 80.25 89 THR A O 1
ATOM 752 N N . ARG A 1 90 ? -0.502 10.113 1.880 1.00 76.44 90 ARG A N 1
ATOM 753 C CA . ARG A 1 90 ? -0.029 8.721 1.776 1.00 76.44 90 ARG A CA 1
ATOM 754 C C . ARG A 1 90 ? -1.132 7.702 1.529 1.00 76.44 90 ARG A C 1
ATOM 756 O O . ARG A 1 90 ? -0.877 6.669 0.916 1.00 76.44 90 ARG A O 1
ATOM 763 N N . LEU A 1 91 ? -2.352 7.994 1.958 1.00 78.50 91 LEU A N 1
ATOM 764 C CA . LEU A 1 91 ? -3.484 7.081 1.868 1.00 78.50 91 LEU A CA 1
ATOM 765 C C . LEU A 1 91 ? -4.387 7.426 0.686 1.00 78.50 91 LEU A C 1
ATOM 767 O O . LEU A 1 91 ? -4.325 8.506 0.091 1.00 78.50 91 LEU A O 1
ATOM 771 N N . ASN A 1 92 ? -5.219 6.465 0.296 1.00 78.25 92 ASN A N 1
ATOM 772 C CA . ASN A 1 92 ? -6.286 6.724 -0.659 1.00 78.25 92 ASN A CA 1
ATOM 773 C C . ASN A 1 92 ? -7.497 7.354 0.065 1.00 78.25 92 ASN A C 1
ATOM 775 O O . ASN A 1 92 ? -7.688 7.158 1.266 1.00 78.25 92 ASN A O 1
ATOM 779 N N . LYS A 1 93 ? -8.326 8.111 -0.667 1.00 81.75 93 LYS A N 1
ATOM 780 C CA . LYS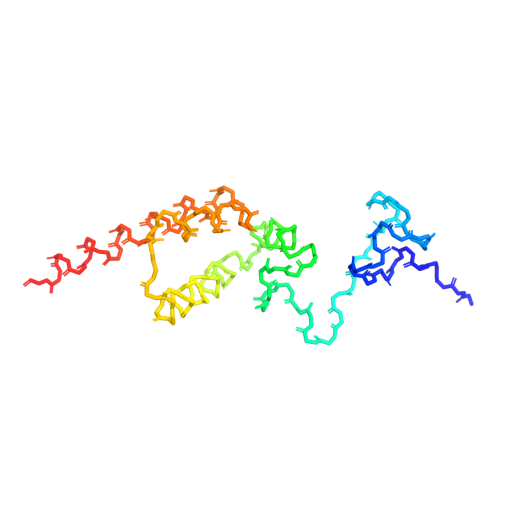 A 1 93 ? -9.470 8.830 -0.077 1.00 81.75 93 LYS A CA 1
ATOM 781 C C . LYS A 1 93 ? -10.515 7.890 0.540 1.00 81.75 93 LYS A C 1
ATOM 783 O O . LYS A 1 93 ? -11.065 8.221 1.583 1.00 81.75 93 LYS A O 1
ATOM 788 N N . LYS A 1 94 ? -10.763 6.724 -0.075 1.00 82.00 94 LYS A N 1
ATOM 789 C CA . LYS A 1 94 ? -11.720 5.720 0.429 1.00 82.00 94 LYS A CA 1
ATOM 790 C C . LYS A 1 94 ? -11.321 5.252 1.831 1.00 82.00 94 LYS A C 1
ATOM 792 O O . LYS A 1 94 ? -12.138 5.309 2.742 1.00 82.00 94 LYS A O 1
ATOM 797 N N . PHE A 1 95 ? -10.056 4.884 2.007 1.00 83.56 95 PHE A N 1
ATOM 798 C CA . PHE A 1 95 ? -9.497 4.476 3.288 1.00 83.56 95 PHE A CA 1
ATOM 799 C C . PHE A 1 95 ? -9.558 5.607 4.311 1.00 83.56 95 PHE A C 1
ATOM 801 O O . PHE A 1 95 ? -9.955 5.373 5.443 1.00 83.56 95 PHE A O 1
ATOM 808 N N . LEU A 1 96 ? -9.215 6.841 3.925 1.00 87.00 96 LEU A N 1
ATOM 809 C CA . LEU A 1 96 ? -9.263 7.976 4.849 1.00 87.00 96 LEU A CA 1
ATOM 810 C C . LEU A 1 96 ? -10.685 8.213 5.385 1.00 87.00 96 LEU A C 1
ATOM 812 O O . LEU A 1 96 ? -10.857 8.449 6.577 1.00 87.00 96 LEU A O 1
ATOM 816 N N . ILE A 1 97 ? -11.702 8.089 4.526 1.00 88.81 97 ILE A N 1
ATOM 817 C CA . ILE A 1 97 ? -13.114 8.162 4.929 1.00 88.81 97 ILE A CA 1
ATOM 818 C C . ILE A 1 97 ? -13.469 6.998 5.860 1.00 88.81 97 ILE A C 1
ATOM 820 O O . ILE A 1 97 ? -14.021 7.234 6.932 1.00 88.81 97 ILE A O 1
ATOM 824 N N . GLN A 1 98 ? -13.118 5.760 5.493 1.00 88.81 98 GLN A N 1
ATOM 825 C CA . GLN A 1 98 ? -13.356 4.577 6.332 1.00 88.81 98 GLN A CA 1
ATOM 826 C C . GLN A 1 98 ? -12.693 4.714 7.708 1.00 88.81 98 GLN A C 1
ATOM 828 O O . GLN A 1 98 ? -13.315 4.408 8.719 1.00 88.81 98 GLN A O 1
ATOM 833 N N . TYR A 1 99 ? -11.469 5.239 7.763 1.00 89.12 99 TYR A N 1
ATOM 834 C CA . TYR A 1 99 ? -10.744 5.494 9.002 1.00 89.12 99 TYR A CA 1
ATOM 835 C C . TYR A 1 99 ? -11.452 6.534 9.879 1.00 89.12 99 TYR A C 1
ATOM 837 O O . TYR A 1 99 ? -11.636 6.311 11.074 1.00 89.12 99 TYR A O 1
ATOM 845 N N . VAL A 1 100 ? -11.896 7.657 9.301 1.00 89.38 100 VAL A N 1
ATOM 846 C CA . VAL A 1 100 ? -12.650 8.679 10.045 1.00 89.38 100 VAL A CA 1
ATOM 847 C C . VAL A 1 100 ? -13.953 8.098 10.598 1.00 89.38 100 VAL A C 1
ATOM 849 O O . VAL A 1 100 ? -14.234 8.279 11.782 1.00 89.38 100 VAL A O 1
ATOM 852 N N . LEU A 1 101 ? -14.710 7.360 9.779 1.00 92.38 101 LEU A N 1
ATOM 853 C CA . LEU A 1 101 ? -15.940 6.689 10.211 1.00 92.38 101 LEU A CA 1
ATOM 854 C C . LEU A 1 101 ? -15.664 5.701 11.347 1.00 92.38 101 LEU A C 1
ATOM 856 O O . LEU A 1 101 ? -16.331 5.762 12.375 1.00 92.38 101 LEU A O 1
ATOM 860 N N . PHE A 1 102 ? -14.634 4.864 11.211 1.00 91.19 102 PHE A N 1
ATOM 861 C CA . PHE A 1 102 ? -14.199 3.937 12.255 1.00 91.19 102 PHE A CA 1
ATOM 862 C C . PHE A 1 102 ? -13.910 4.654 13.581 1.00 91.19 102 PHE A C 1
ATOM 864 O O . PHE A 1 102 ? -14.408 4.237 14.626 1.00 91.19 102 PHE A O 1
ATOM 871 N N . LYS A 1 103 ? -13.171 5.774 13.565 1.00 89.75 103 LYS A N 1
ATOM 872 C CA . LYS A 1 103 ? -12.896 6.547 14.791 1.00 89.75 103 LYS A CA 1
ATOM 873 C C . LYS A 1 103 ? -14.165 7.143 15.404 1.00 89.75 103 LYS A C 1
ATOM 875 O O . LYS A 1 103 ? -14.257 7.198 16.630 1.00 89.75 103 LYS A O 1
ATOM 880 N N . VAL A 1 104 ? -15.116 7.602 14.586 1.00 90.75 104 VAL A N 1
ATOM 881 C CA . VAL A 1 104 ? -16.407 8.121 15.067 1.00 90.75 104 VAL A CA 1
ATOM 882 C C . VAL A 1 104 ? -17.222 7.006 15.718 1.00 90.75 104 VAL A C 1
ATOM 884 O O . VAL A 1 104 ? -17.639 7.175 16.861 1.00 90.75 104 VAL A O 1
ATOM 887 N N . PHE A 1 105 ? -17.384 5.859 15.054 1.00 92.00 105 PHE A N 1
ATOM 888 C CA . PHE A 1 105 ? -18.142 4.724 15.589 1.00 92.00 105 PHE A CA 1
ATOM 889 C C . PHE A 1 105 ? -17.528 4.165 16.873 1.00 92.00 105 PHE A C 1
ATOM 891 O O . PHE A 1 105 ? -18.229 4.083 17.874 1.00 92.00 105 PHE A O 1
ATOM 898 N N . LYS A 1 106 ? -16.209 3.930 16.909 1.00 88.75 106 LYS A N 1
ATOM 899 C CA . LYS A 1 106 ? -15.494 3.489 18.124 1.00 88.75 106 LYS A CA 1
ATOM 900 C C . LYS A 1 106 ? -15.708 4.456 19.297 1.00 88.75 106 LYS A C 1
ATOM 902 O O . LYS A 1 106 ? -15.828 4.043 20.448 1.00 88.75 106 LYS A O 1
ATOM 907 N N . LYS A 1 107 ? -15.781 5.765 19.019 1.00 88.88 107 LYS A N 1
ATOM 908 C CA . LYS A 1 107 ? -16.079 6.772 20.045 1.00 88.88 107 LYS A CA 1
ATOM 909 C C . LYS A 1 107 ? -17.540 6.701 20.500 1.00 88.88 107 LYS A C 1
ATOM 911 O O . LYS A 1 107 ? -17.782 6.786 21.698 1.00 88.88 107 LYS A O 1
ATOM 916 N N . LEU A 1 108 ? -18.495 6.548 19.584 1.00 92.44 108 LEU A N 1
ATOM 917 C CA . LEU A 1 108 ? -19.917 6.398 19.919 1.00 92.44 108 LEU A CA 1
ATOM 918 C C . LEU A 1 108 ? -20.173 5.141 20.758 1.00 92.44 108 LEU A C 1
ATOM 920 O O . LEU A 1 108 ? -20.819 5.237 21.794 1.00 92.44 108 LEU A O 1
ATOM 924 N N . GLU A 1 109 ? -19.589 4.003 20.386 1.00 90.38 109 GLU A N 1
ATOM 925 C CA . GLU A 1 109 ? -19.653 2.764 21.174 1.00 90.38 109 GLU A CA 1
ATOM 926 C C . GLU A 1 109 ? -19.139 2.982 22.600 1.00 90.38 109 GLU A C 1
ATOM 928 O O . GLU A 1 109 ? -19.787 2.574 23.560 1.00 90.38 109 GLU A O 1
ATOM 933 N N . SER A 1 110 ? -18.032 3.715 22.764 1.00 86.75 110 SER A N 1
ATOM 934 C CA . SER A 1 110 ? -17.503 4.038 24.096 1.00 86.75 110 SER A CA 1
ATOM 935 C C . SER A 1 110 ? -18.420 4.932 24.945 1.00 86.75 110 SER A C 1
ATOM 937 O O . SER A 1 110 ? -18.263 4.966 26.164 1.00 86.75 110 SER A O 1
ATOM 939 N N . PHE A 1 111 ? -19.352 5.667 24.325 1.00 82.31 111 PHE A N 1
ATOM 940 C CA . PHE A 1 111 ? -20.381 6.435 25.029 1.00 82.31 111 PHE A CA 1
ATOM 941 C C . PHE A 1 111 ? -21.617 5.594 25.346 1.00 82.31 111 PHE A C 1
ATOM 943 O O . PHE A 1 111 ? -22.203 5.792 26.399 1.00 82.31 111 PHE A O 1
ATOM 950 N N . CYS A 1 112 ? -22.014 4.682 24.456 1.00 76.12 112 CYS A N 1
ATOM 951 C CA . CYS A 1 112 ? -23.180 3.817 24.654 1.00 76.12 112 CYS A CA 1
ATOM 952 C C . CYS A 1 112 ? -22.927 2.671 25.646 1.00 76.12 112 CYS A C 1
ATOM 954 O O . CYS A 1 112 ? -23.878 2.135 26.202 1.00 76.12 112 CYS A O 1
ATOM 956 N N . LEU A 1 113 ? -21.664 2.283 25.843 1.00 68.31 113 LEU A N 1
ATOM 957 C CA . LEU A 1 113 ? -21.240 1.246 26.793 1.00 68.31 113 LEU A CA 1
ATOM 958 C C . LEU A 1 113 ? -20.846 1.808 28.177 1.00 68.31 113 LEU A C 1
ATOM 960 O O . LEU A 1 113 ? -20.292 1.072 28.993 1.00 68.31 113 LEU A O 1
ATOM 964 N N . ARG A 1 114 ? -21.087 3.101 28.428 1.00 52.28 114 ARG A N 1
ATOM 965 C CA . ARG A 1 114 ? -20.972 3.750 29.744 1.00 52.28 114 ARG A CA 1
ATOM 966 C C . ARG A 1 114 ? -22.350 3.938 30.354 1.00 52.28 114 ARG A C 1
ATOM 968 O O . ARG A 1 114 ? -22.424 3.838 31.595 1.00 52.28 114 ARG A O 1
#

Radius of gyration: 17.52 Å; chains: 1; bounding box: 41×36×51 Å

Organism: Helicobacter pylori (NCBI:txid210)

Foldseek 3Di:
DDDQCLAEDALVCPCPPSNNHPVSRPDYDCDDPSDLLVDLPHRCSQVVLVVCCVDPCVVVSLVSVLVVLVVVCVVPVDDPVVSLVVCPVRYDPVSSVVSVVVVVVVVVVVVVVD

pLDDT: mean 86.19, std 8.6, range [52.28, 96.62]